Protein AF-A0A0F9D1B8-F1 (afdb_monomer)

Sequence (142 aa):
NKKFGPRLIWVESNNAQSWAVQELIETTDCPVKGKATGGNKYDLDDGIPALAMEFENNKWIIPYGDPNTRKLVDIFIEELASYPIGSTSDILMATWFATCAAKEYERGIKKVKKTKEVLSKIVSGGSNKLNVYQMVQQGMLK

Foldseek 3Di:
DVPPPDPEDEDEDDPVCVVVQVCCVVVHPHRYDYDHPPPQQPDCCLHLVVVVVCVVVVVDDQDCDDPVSVVVVVVVVVLSVCPPVDDNDPVSVNVSRVVNRVVVVVVVVVVVVVVVVVVVCCVVVDDDDDDPVRCVVVVVDD

Secondary structure (DSSP, 8-state):
-GGG--S-EEEE--TTTHHHHHHHHHH----EEEE--TTGGG-TTTSHHHHHHHHHTT-------SHHHHHHHHHHHHHHHHTTTS---HHHHHHHHHHHHHHHHHHHHHHHHHHHHHHHHHHHH-SS---HHHHHHTTS--

Nearest PDB structures (foldseek):
  3mwd-assembly1_B  TM=2.807E-01  e=3.562E+00  Homo sapiens

Solvent-accessible surface area (backbone atoms only — not comparable to full-atom values): 8567 Å² total; per-residue (Å²): 115,80,90,73,66,69,84,60,43,66,42,74,28,51,99,86,39,50,63,61,52,50,48,44,55,75,77,37,96,56,50,69,4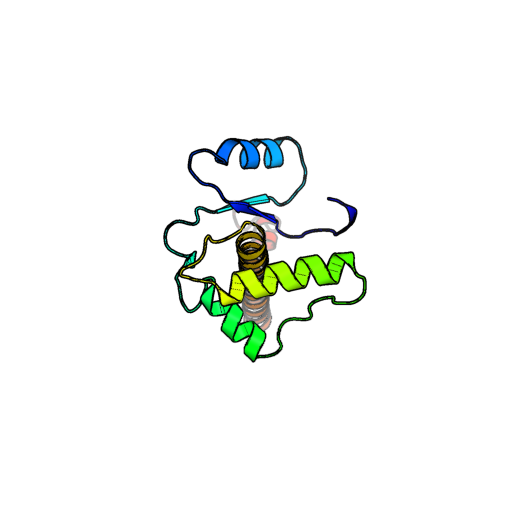3,72,40,69,65,83,73,52,54,77,32,65,80,80,15,55,59,28,51,56,59,38,53,79,66,64,74,64,86,79,76,68,82,50,77,70,47,36,54,54,47,51,51,48,50,51,50,60,72,38,54,86,82,43,82,86,47,70,67,61,50,52,51,48,40,53,50,52,41,50,52,52,51,51,55,52,52,53,50,54,53,52,52,52,52,52,52,49,49,53,64,75,71,45,88,87,72,76,52,69,72,53,32,47,75,66,66,76,52,132

Structure (mmCIF, N/CA/C/O backbone):
data_AF-A0A0F9D1B8-F1
#
_entry.id   AF-A0A0F9D1B8-F1
#
loop_
_atom_site.group_PDB
_atom_site.id
_atom_site.type_symbol
_atom_site.label_atom_id
_atom_site.label_alt_id
_atom_site.label_comp_id
_atom_site.label_asym_id
_atom_site.label_entity_id
_atom_site.label_seq_id
_atom_site.pdbx_PDB_ins_code
_atom_site.Cartn_x
_atom_site.Cartn_y
_atom_site.Cartn_z
_atom_site.occupancy
_atom_site.B_iso_or_equiv
_atom_site.auth_seq_id
_atom_site.auth_comp_id
_atom_site.auth_asym_id
_atom_site.auth_atom_id
_atom_site.pdbx_PDB_model_num
ATOM 1 N N . ASN A 1 1 ? -13.651 6.714 -10.282 1.00 49.66 1 ASN A N 1
ATOM 2 C CA . ASN A 1 1 ? -13.484 5.917 -9.043 1.00 49.66 1 ASN A CA 1
ATOM 3 C C . ASN A 1 1 ? -14.681 5.068 -8.594 1.00 49.66 1 ASN A C 1
ATOM 5 O O . ASN A 1 1 ? -14.450 4.076 -7.916 1.00 49.66 1 ASN A O 1
ATOM 9 N N . LYS A 1 2 ? -15.938 5.343 -8.994 1.00 55.16 2 LYS A N 1
ATOM 10 C CA . LYS A 1 2 ? -17.112 4.531 -8.576 1.00 55.16 2 LYS A CA 1
ATOM 11 C C . LYS A 1 2 ? -17.063 3.043 -8.978 1.00 55.16 2 LYS A C 1
ATOM 13 O O . LYS A 1 2 ? -17.717 2.230 -8.342 1.00 55.16 2 LYS A O 1
ATOM 18 N N . LYS A 1 3 ? -16.266 2.684 -9.992 1.00 60.81 3 LYS A N 1
ATOM 19 C CA . LYS A 1 3 ? -16.168 1.323 -10.549 1.00 60.81 3 LYS A CA 1
ATOM 20 C C . LYS A 1 3 ? -15.686 0.263 -9.543 1.00 60.81 3 LYS A C 1
ATOM 22 O O . LYS A 1 3 ? -16.087 -0.884 -9.669 1.00 60.81 3 LYS A O 1
ATOM 27 N N . PHE A 1 4 ? -14.861 0.638 -8.562 1.00 65.31 4 PHE A N 1
ATOM 28 C CA . PHE A 1 4 ? -14.250 -0.310 -7.617 1.00 65.31 4 PHE A CA 1
ATOM 29 C C . PHE A 1 4 ? -14.787 -0.205 -6.183 1.00 65.31 4 PHE A C 1
ATOM 31 O O . PHE A 1 4 ? -14.425 -1.021 -5.344 1.00 65.31 4 PHE A O 1
ATOM 38 N N . GLY A 1 5 ? -15.638 0.788 -5.887 1.00 74.62 5 GLY A N 1
ATOM 39 C CA . GLY A 1 5 ? -16.179 1.015 -4.540 1.00 74.62 5 GLY A CA 1
ATOM 40 C C . GLY A 1 5 ? -15.116 1.069 -3.427 1.00 74.62 5 GLY A C 1
ATOM 41 O O . GLY A 1 5 ? -15.254 0.337 -2.443 1.00 74.62 5 GLY A O 1
ATOM 42 N N . PRO A 1 6 ? -14.045 1.878 -3.565 1.00 72.94 6 PRO A N 1
ATOM 43 C CA . PRO A 1 6 ? -12.962 1.895 -2.589 1.00 72.94 6 PRO A CA 1
ATOM 44 C C . PRO A 1 6 ? -13.466 2.389 -1.229 1.00 72.94 6 PRO A C 1
ATOM 46 O O . PRO A 1 6 ? -14.171 3.392 -1.146 1.00 72.94 6 PRO A O 1
ATOM 49 N N . ARG A 1 7 ? -13.094 1.686 -0.154 1.00 78.88 7 ARG A N 1
ATOM 50 C CA . ARG A 1 7 ? -13.478 2.051 1.223 1.00 78.88 7 ARG A CA 1
ATOM 51 C C . ARG A 1 7 ? -12.506 3.017 1.892 1.00 78.88 7 ARG A C 1
ATOM 53 O O . ARG A 1 7 ? -12.880 3.679 2.852 1.00 78.88 7 ARG A O 1
ATOM 60 N N . LEU A 1 8 ? -11.272 3.061 1.402 1.00 79.88 8 LEU A N 1
ATOM 61 C CA . LEU A 1 8 ? -10.213 3.943 1.866 1.00 79.88 8 LEU A CA 1
ATOM 62 C C . LEU A 1 8 ? -9.198 4.105 0.734 1.00 79.88 8 LEU A C 1
ATOM 64 O O . LEU A 1 8 ? -8.797 3.114 0.126 1.00 79.88 8 LEU A O 1
ATOM 68 N N . ILE A 1 9 ? -8.800 5.341 0.453 1.00 80.31 9 ILE A N 1
ATOM 69 C CA . ILE A 1 9 ? -7.743 5.680 -0.499 1.00 80.31 9 ILE A CA 1
ATOM 70 C C . ILE A 1 9 ? -6.678 6.437 0.278 1.00 80.31 9 ILE A C 1
ATOM 72 O O . ILE A 1 9 ? -6.958 7.461 0.901 1.00 80.31 9 ILE A O 1
ATOM 76 N N . TRP A 1 10 ? -5.459 5.918 0.261 1.00 80.06 10 TRP A N 1
ATOM 77 C CA . TRP A 1 10 ? -4.313 6.610 0.828 1.00 80.06 10 TRP A CA 1
ATOM 78 C C . TRP A 1 10 ? -3.572 7.363 -0.257 1.00 80.06 10 TRP A C 1
ATOM 80 O O . TRP A 1 10 ? -3.365 6.842 -1.351 1.00 80.06 10 TRP A O 1
ATOM 90 N N . VAL A 1 11 ? -3.179 8.586 0.074 1.00 75.62 11 VAL A N 1
ATOM 91 C CA . VAL A 1 11 ? -2.368 9.438 -0.789 1.00 75.62 11 VAL A CA 1
ATOM 92 C C . VAL A 1 11 ? -1.191 9.940 0.031 1.00 75.62 11 VAL A C 1
ATOM 94 O O . VAL A 1 11 ? -1.344 10.325 1.198 1.00 75.62 11 VAL A O 1
ATOM 97 N N . GLU A 1 12 ? -0.010 9.907 -0.574 1.00 72.81 12 GLU A N 1
ATOM 98 C CA . GLU A 1 12 ? 1.179 10.485 0.031 1.00 72.81 12 GLU A CA 1
ATOM 99 C C . GLU A 1 12 ? 0.984 11.989 0.233 1.00 72.81 12 GLU A C 1
ATOM 101 O O . GLU A 1 12 ? 0.613 12.726 -0.675 1.00 72.81 12 GLU A O 1
ATOM 106 N N . SER A 1 13 ? 1.222 12.440 1.459 1.00 67.12 13 SER A N 1
ATOM 107 C CA . SER A 1 13 ? 1.186 13.849 1.826 1.00 67.12 13 SER A CA 1
ATOM 108 C C . SER A 1 13 ? 2.585 14.252 2.271 1.00 67.12 13 SER A C 1
ATOM 110 O O . SER A 1 13 ? 2.876 14.297 3.470 1.00 67.12 13 SER A O 1
ATOM 112 N N . ASN A 1 14 ? 3.463 14.537 1.311 1.00 68.56 14 ASN A N 1
ATOM 113 C CA . ASN A 1 14 ? 4.619 15.388 1.580 1.00 68.56 14 ASN A CA 1
ATOM 114 C C . ASN A 1 14 ? 4.171 16.866 1.558 1.00 68.56 14 ASN A C 1
ATOM 116 O O . ASN A 1 14 ? 3.105 17.183 1.030 1.00 68.56 14 ASN A O 1
ATOM 120 N N . ASN A 1 15 ? 4.948 17.776 2.159 1.00 58.03 15 ASN A N 1
ATOM 121 C CA . ASN A 1 15 ? 4.577 19.195 2.320 1.00 58.03 15 ASN A CA 1
ATOM 122 C C . ASN A 1 15 ? 4.162 19.913 1.013 1.00 58.03 15 ASN A C 1
ATOM 124 O O . ASN A 1 15 ? 3.564 20.981 1.090 1.00 58.03 15 ASN A O 1
ATOM 128 N N . ALA A 1 16 ? 4.456 19.350 -0.166 1.00 57.62 16 ALA A N 1
ATOM 129 C CA . ALA A 1 16 ? 4.082 19.896 -1.469 1.00 57.62 16 ALA A CA 1
ATOM 130 C C . ALA A 1 16 ? 2.807 19.276 -2.083 1.00 57.62 16 ALA A C 1
ATOM 132 O O . ALA A 1 16 ? 2.275 19.839 -3.032 1.00 57.62 16 ALA A O 1
ATOM 133 N N . GLN A 1 17 ? 2.308 18.140 -1.581 1.00 59.34 17 GLN A N 1
ATOM 134 C CA . GLN A 1 17 ? 1.183 17.380 -2.165 1.00 59.34 17 GLN A CA 1
ATOM 135 C C . GLN A 1 17 ? -0.105 17.420 -1.320 1.00 59.34 17 GLN A C 1
ATOM 137 O O . GLN A 1 17 ? -1.116 16.822 -1.688 1.00 59.34 17 GLN A O 1
ATOM 142 N N . SER A 1 18 ? -0.109 18.162 -0.209 1.00 64.25 18 SER A N 1
ATOM 143 C CA . SER A 1 18 ? -1.288 18.345 0.652 1.00 64.25 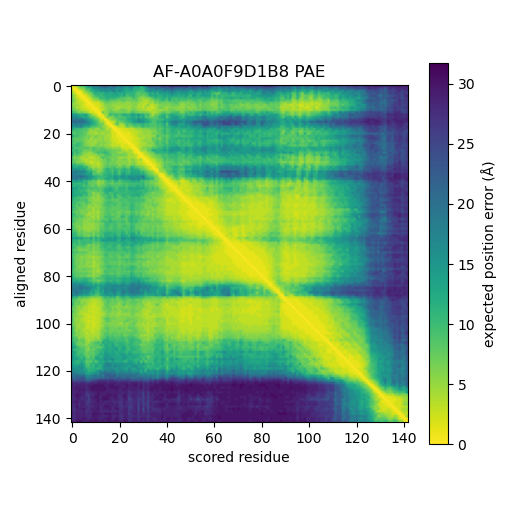18 SER A CA 1
ATOM 144 C C . SER A 1 18 ? -2.464 19.025 -0.061 1.00 64.25 18 SER A C 1
ATOM 146 O O . SER A 1 18 ? -3.613 18.713 0.246 1.00 64.25 18 SER A O 1
ATOM 148 N N . TRP A 1 19 ? -2.194 19.886 -1.051 1.00 71.69 19 TRP A N 1
ATOM 149 C CA . TRP A 1 19 ? -3.233 20.541 -1.856 1.00 71.69 19 TRP A CA 1
ATOM 150 C C . TRP A 1 19 ? -4.065 19.534 -2.656 1.00 71.69 19 TRP A C 1
ATOM 152 O O . TRP A 1 19 ? -5.281 19.663 -2.699 1.00 71.69 19 TRP A O 1
ATOM 162 N N . ALA A 1 20 ? -3.439 18.495 -3.220 1.00 70.19 20 ALA A N 1
ATOM 163 C CA . ALA A 1 20 ? -4.137 17.491 -4.021 1.00 70.19 20 ALA A CA 1
ATOM 164 C C . ALA A 1 20 ? -5.071 16.640 -3.148 1.00 70.19 20 ALA A C 1
ATOM 166 O O . ALA A 1 20 ? -6.176 16.293 -3.554 1.00 70.19 20 ALA A O 1
ATOM 167 N N . VAL A 1 21 ? -4.653 16.336 -1.915 1.00 73.88 21 VAL A N 1
ATOM 168 C CA . VAL A 1 21 ? -5.509 15.657 -0.932 1.00 73.88 21 VAL A CA 1
ATOM 169 C C . VAL A 1 21 ? -6.701 16.535 -0.562 1.00 73.88 21 VAL A C 1
ATOM 171 O O . VAL A 1 21 ? -7.825 16.041 -0.514 1.00 73.88 21 VAL A O 1
ATOM 174 N N . GLN A 1 22 ? -6.461 17.822 -0.314 1.00 69.19 22 GLN A N 1
ATOM 175 C CA . GLN A 1 22 ? -7.511 18.764 0.052 1.00 69.19 22 GLN A CA 1
ATOM 176 C C . GLN A 1 22 ? -8.518 18.962 -1.090 1.00 69.19 22 GLN A C 1
ATOM 178 O O . GLN A 1 22 ? -9.717 18.823 -0.865 1.00 69.19 22 GLN A O 1
ATOM 183 N N . GLU A 1 23 ? -8.044 19.162 -2.320 1.00 77.50 23 GLU A N 1
ATOM 184 C CA . GLU A 1 23 ? -8.900 19.268 -3.502 1.00 77.50 23 GLU A CA 1
ATOM 185 C C . GLU A 1 23 ? -9.729 17.994 -3.708 1.00 77.50 23 GLU A C 1
ATOM 187 O O . GLU A 1 23 ? -10.928 18.077 -3.966 1.00 77.50 23 GLU A O 1
ATOM 192 N N . LEU A 1 24 ? -9.144 16.803 -3.538 1.00 73.38 24 LEU A N 1
ATOM 193 C CA . LEU A 1 24 ? -9.880 15.540 -3.670 1.00 73.38 24 LEU A CA 1
ATOM 194 C C . LEU A 1 24 ? -10.976 15.377 -2.611 1.00 73.38 24 LEU A C 1
ATOM 196 O O . LEU A 1 24 ? -12.033 14.831 -2.928 1.00 73.38 24 LEU A O 1
ATOM 200 N N . ILE A 1 25 ? -10.739 15.837 -1.381 1.00 74.88 25 ILE A N 1
ATOM 201 C CA . ILE A 1 25 ? -11.743 15.826 -0.306 1.00 74.88 25 ILE A CA 1
ATOM 202 C C . ILE A 1 25 ? -12.861 16.835 -0.600 1.00 74.88 25 ILE A C 1
ATOM 204 O O . ILE A 1 25 ? -14.028 16.543 -0.353 1.00 74.88 25 ILE A O 1
ATOM 208 N N . GLU A 1 26 ? -12.518 18.011 -1.125 1.00 73.38 26 GLU A N 1
ATOM 209 C CA . GLU A 1 26 ? -13.481 19.085 -1.396 1.00 73.38 26 GLU A CA 1
ATOM 210 C C . GLU A 1 26 ? -14.330 18.817 -2.648 1.00 73.38 26 GLU A C 1
ATOM 212 O O . GLU A 1 26 ? -15.507 19.173 -2.692 1.00 73.38 26 GLU A O 1
ATOM 217 N N . THR A 1 27 ? -13.753 18.173 -3.664 1.00 75.50 27 THR A N 1
ATOM 218 C CA . THR A 1 27 ? -14.402 17.969 -4.970 1.00 75.50 27 THR A CA 1
ATOM 219 C C . THR A 1 27 ? -15.042 16.594 -5.135 1.00 75.50 27 THR A C 1
ATOM 221 O O . THR A 1 27 ? -15.855 16.409 -6.046 1.00 75.50 27 THR A O 1
ATOM 224 N N . THR A 1 28 ? -14.700 15.608 -4.293 1.00 72.00 28 THR A N 1
ATOM 225 C CA . THR A 1 28 ? -15.181 14.229 -4.458 1.00 72.00 28 THR A CA 1
ATOM 226 C C . THR A 1 28 ? -15.603 13.564 -3.150 1.00 72.00 28 THR A C 1
ATOM 228 O O . THR A 1 28 ? -14.959 13.711 -2.122 1.00 72.00 28 THR A O 1
ATOM 231 N N . ASP A 1 29 ? -16.608 12.684 -3.222 1.00 73.06 29 ASP A N 1
ATOM 232 C CA . ASP A 1 29 ? -17.014 11.808 -2.106 1.00 73.06 29 ASP A CA 1
ATOM 233 C C . ASP A 1 29 ? -16.040 10.630 -1.870 1.00 73.06 29 ASP A C 1
ATOM 235 O O . ASP A 1 29 ? -16.406 9.595 -1.301 1.00 73.06 29 ASP A O 1
ATOM 239 N N . CYS A 1 30 ? -14.811 10.704 -2.388 1.00 71.69 30 CYS A N 1
ATOM 240 C CA . CYS A 1 30 ? -13.855 9.617 -2.232 1.00 71.69 30 CYS A CA 1
ATOM 241 C C . CYS A 1 30 ? -13.314 9.605 -0.792 1.00 71.69 30 CYS A C 1
ATOM 243 O O . CYS A 1 30 ? -12.913 10.651 -0.285 1.00 71.69 30 CYS A O 1
ATOM 245 N N . PRO A 1 31 ? -13.221 8.434 -0.131 1.00 75.06 31 PRO A N 1
ATOM 246 C CA . PRO A 1 31 ? -12.685 8.336 1.225 1.00 75.06 31 PRO A CA 1
ATOM 247 C C . PRO A 1 31 ? -11.152 8.455 1.208 1.00 75.06 31 PRO A C 1
ATOM 249 O O . PRO A 1 31 ? -10.439 7.459 1.340 1.00 75.06 31 PRO A O 1
ATOM 252 N N . VAL A 1 32 ? -10.646 9.670 0.988 1.00 76.88 32 VAL A N 1
ATOM 253 C CA . VAL A 1 32 ? -9.216 9.978 0.861 1.00 76.88 32 VAL A CA 1
ATOM 254 C C . VAL A 1 32 ? -8.619 10.332 2.221 1.00 76.88 32 VAL A C 1
ATOM 256 O O . VAL A 1 32 ? -9.194 11.097 2.993 1.00 76.88 32 VAL A O 1
ATOM 259 N N . LYS A 1 33 ? -7.434 9.787 2.514 1.00 75.31 33 LYS A N 1
ATOM 260 C CA . LYS A 1 33 ? -6.649 10.114 3.706 1.00 75.31 33 LYS A CA 1
ATOM 261 C C . LYS A 1 33 ? -5.203 10.415 3.319 1.00 75.31 33 LYS A C 1
ATOM 263 O O . LYS A 1 33 ? -4.522 9.564 2.750 1.00 75.31 33 LYS A O 1
ATOM 268 N N . GLY A 1 34 ? -4.734 11.613 3.665 1.00 68.31 34 GLY A N 1
ATOM 269 C CA . GLY A 1 34 ? -3.328 11.989 3.520 1.00 68.31 34 GLY A CA 1
ATOM 270 C C . GLY A 1 34 ? -2.462 11.322 4.590 1.00 68.31 34 GLY A C 1
ATOM 271 O O . GLY A 1 34 ? -2.812 11.340 5.776 1.00 68.31 34 GLY A O 1
ATOM 272 N N . LYS A 1 35 ? -1.328 10.735 4.192 1.00 69.88 35 LYS A N 1
ATOM 273 C CA . LYS A 1 35 ? -0.353 10.153 5.127 1.00 69.88 35 LYS A CA 1
ATOM 274 C C . LYS A 1 35 ? 1.059 10.648 4.813 1.00 69.88 35 LYS A C 1
ATOM 276 O O . LYS A 1 35 ? 1.528 10.522 3.687 1.00 69.88 35 LYS A O 1
ATOM 281 N N . ALA A 1 36 ? 1.738 11.192 5.824 1.00 62.56 36 ALA A N 1
ATOM 282 C CA . ALA A 1 36 ? 3.159 11.511 5.737 1.00 62.56 36 ALA A CA 1
ATOM 283 C C . ALA A 1 36 ? 3.985 10.215 5.824 1.00 62.56 36 ALA A C 1
ATOM 285 O O . ALA A 1 36 ? 3.803 9.414 6.743 1.00 62.56 36 ALA A O 1
ATOM 286 N N . THR A 1 37 ? 4.875 10.011 4.858 1.00 62.09 37 THR A N 1
ATOM 287 C CA . THR A 1 37 ? 5.687 8.796 4.653 1.00 62.09 37 THR A CA 1
ATOM 288 C C . THR A 1 37 ? 7.042 8.810 5.352 1.00 62.09 37 THR A C 1
ATOM 290 O O . THR A 1 37 ? 7.792 7.837 5.254 1.00 62.09 37 THR A O 1
ATOM 293 N N . GLY A 1 38 ? 7.379 9.893 6.059 1.00 54.53 38 GLY A N 1
ATOM 294 C CA . GLY A 1 38 ? 8.678 10.050 6.711 1.00 54.53 38 GLY A CA 1
ATOM 295 C C . GLY A 1 38 ? 8.946 8.941 7.733 1.00 54.53 38 GLY A C 1
ATOM 296 O O . GLY A 1 38 ? 8.281 8.875 8.760 1.00 54.53 38 GLY A O 1
ATOM 297 N N . GLY A 1 39 ? 9.913 8.065 7.443 1.00 57.91 39 GLY A N 1
ATOM 298 C CA . GLY A 1 39 ? 10.427 7.028 8.350 1.00 57.91 39 GLY A CA 1
ATOM 299 C C . GLY A 1 39 ? 9.756 5.653 8.244 1.00 57.91 39 GLY A C 1
ATOM 300 O O . GLY A 1 39 ? 10.454 4.646 8.226 1.00 57.91 39 GLY A O 1
ATOM 301 N N . ASN A 1 40 ? 8.432 5.590 8.081 1.00 66.19 40 ASN A N 1
ATOM 302 C CA . ASN A 1 40 ? 7.689 4.321 8.181 1.00 66.19 40 ASN A CA 1
ATOM 303 C C . ASN A 1 40 ? 7.929 3.324 7.034 1.00 66.19 40 ASN A C 1
ATOM 305 O O . ASN A 1 40 ? 7.620 2.147 7.181 1.00 66.19 40 ASN A O 1
ATOM 309 N N . LYS A 1 41 ? 8.462 3.755 5.885 1.00 70.06 41 LYS A N 1
ATOM 310 C CA . LYS A 1 41 ? 8.656 2.855 4.731 1.00 70.06 41 LYS A CA 1
ATOM 311 C C . LYS A 1 41 ? 9.768 1.819 4.922 1.00 70.06 41 LYS A C 1
ATOM 313 O O . LYS A 1 41 ? 9.749 0.794 4.248 1.00 70.06 41 LYS A O 1
ATOM 318 N N . TYR A 1 42 ? 10.715 2.087 5.821 1.00 72.38 42 TYR A N 1
ATOM 319 C CA . TYR A 1 42 ? 11.833 1.190 6.138 1.00 72.38 42 TYR A CA 1
ATOM 320 C C . TYR A 1 42 ? 11.542 0.264 7.325 1.00 72.38 42 TYR A C 1
ATOM 322 O O . TYR A 1 42 ? 12.395 -0.537 7.695 1.00 72.38 42 TYR A O 1
ATOM 330 N N . ASP A 1 43 ? 10.365 0.390 7.936 1.00 78.56 43 ASP A N 1
ATOM 331 C CA . ASP A 1 43 ? 9.952 -0.451 9.052 1.00 78.56 43 ASP A CA 1
ATOM 332 C C . ASP A 1 43 ? 9.801 -1.916 8.599 1.00 78.56 43 ASP A C 1
ATOM 334 O O . ASP A 1 43 ? 9.274 -2.191 7.518 1.00 78.56 43 ASP A O 1
ATOM 338 N N . LEU A 1 44 ? 10.288 -2.864 9.400 1.00 74.19 44 LEU A N 1
ATOM 339 C CA . LEU A 1 44 ? 10.254 -4.286 9.044 1.00 74.19 44 LEU A CA 1
ATOM 340 C C . LEU A 1 44 ? 8.844 -4.888 9.145 1.00 74.19 44 LEU A C 1
ATOM 342 O O . LEU A 1 44 ? 8.521 -5.804 8.388 1.00 74.19 44 LEU A O 1
ATOM 346 N N . ASP A 1 45 ? 8.006 -4.362 10.038 1.00 72.62 45 ASP A N 1
ATOM 347 C CA . ASP A 1 45 ? 6.679 -4.899 10.345 1.00 72.62 45 ASP A CA 1
ATOM 348 C C . ASP A 1 45 ? 5.574 -4.229 9.512 1.00 72.62 45 ASP A C 1
ATOM 350 O O . ASP A 1 45 ? 4.623 -4.886 9.069 1.00 72.62 45 ASP A O 1
ATOM 354 N N . ASP A 1 46 ? 5.692 -2.918 9.281 1.00 70.88 46 ASP A N 1
ATOM 355 C CA . ASP A 1 46 ? 4.674 -2.113 8.590 1.00 70.88 46 ASP A CA 1
ATOM 356 C C . ASP A 1 46 ? 5.190 -1.432 7.294 1.00 70.88 46 ASP A C 1
ATOM 358 O O . ASP A 1 46 ? 4.396 -0.841 6.554 1.00 70.88 46 ASP A O 1
ATOM 362 N N . GLY A 1 47 ? 6.487 -1.518 6.976 1.00 78.31 47 GLY A N 1
ATOM 363 C CA . GLY A 1 47 ? 7.103 -0.897 5.794 1.00 78.31 47 GLY A CA 1
ATOM 364 C C . GLY A 1 47 ? 7.104 -1.770 4.532 1.00 78.31 47 GLY A C 1
ATOM 365 O O . GLY A 1 47 ? 6.372 -2.753 4.417 1.00 78.31 47 GLY A O 1
ATOM 366 N N . ILE A 1 48 ? 7.945 -1.408 3.558 1.00 81.75 48 ILE A N 1
ATOM 367 C CA . ILE A 1 48 ? 8.130 -2.167 2.308 1.00 81.75 48 ILE A CA 1
ATOM 368 C C . ILE A 1 48 ? 8.662 -3.592 2.567 1.00 81.75 48 ILE A C 1
ATOM 370 O O . ILE A 1 48 ? 8.139 -4.516 1.944 1.00 81.75 48 ILE A O 1
ATOM 374 N N . PRO A 1 49 ? 9.612 -3.834 3.498 1.00 83.25 49 PRO A N 1
ATOM 375 C CA . PRO A 1 49 ? 10.056 -5.195 3.822 1.00 83.25 49 PRO A CA 1
ATOM 376 C C . PRO A 1 49 ? 8.924 -6.130 4.273 1.00 83.25 49 PRO A C 1
ATOM 378 O O . PRO A 1 49 ? 8.968 -7.328 3.998 1.00 83.25 49 PRO A O 1
ATOM 381 N N . ALA A 1 50 ? 7.865 -5.593 4.889 1.00 83.00 50 ALA A N 1
ATOM 382 C CA . ALA A 1 50 ? 6.704 -6.385 5.283 1.00 83.00 50 ALA A CA 1
ATOM 383 C C . ALA A 1 50 ? 5.986 -7.017 4.076 1.00 83.00 50 ALA A C 1
ATOM 385 O O . ALA A 1 50 ? 5.403 -8.094 4.205 1.00 83.00 50 ALA A O 1
ATOM 386 N N . LEU A 1 51 ? 6.057 -6.390 2.893 1.00 84.38 51 LEU A N 1
ATOM 387 C CA . LEU A 1 51 ? 5.512 -6.957 1.656 1.00 84.38 51 LEU A CA 1
ATOM 388 C C . LEU A 1 51 ? 6.235 -8.248 1.268 1.00 84.38 51 LEU A C 1
ATOM 390 O O . LEU A 1 51 ? 5.572 -9.203 0.875 1.00 84.38 51 LEU A O 1
ATOM 394 N N . ALA A 1 52 ? 7.561 -8.316 1.433 1.00 83.00 52 ALA A N 1
ATOM 395 C CA . ALA A 1 52 ? 8.332 -9.525 1.138 1.00 83.00 52 ALA A CA 1
ATOM 396 C C . ALA A 1 52 ? 7.832 -10.716 1.971 1.00 83.00 52 ALA A C 1
ATOM 398 O O . ALA A 1 52 ? 7.526 -11.769 1.415 1.00 83.00 52 ALA A O 1
ATOM 399 N N . MET A 1 53 ? 7.609 -10.512 3.275 1.00 83.81 53 MET A N 1
ATOM 400 C CA . MET A 1 53 ? 7.016 -11.540 4.139 1.00 83.81 53 MET A CA 1
ATOM 401 C C . MET A 1 53 ? 5.601 -11.939 3.698 1.00 83.81 53 MET A C 1
ATOM 403 O O . MET A 1 53 ? 5.205 -13.097 3.825 1.00 83.81 53 MET A O 1
ATOM 407 N N . GLU A 1 54 ? 4.788 -10.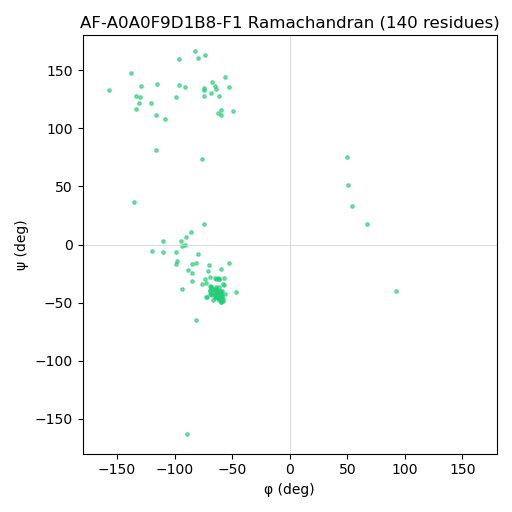998 3.217 1.00 87.62 54 GLU A N 1
ATOM 408 C CA . GLU A 1 54 ? 3.447 -11.313 2.717 1.00 87.62 54 GLU A CA 1
ATOM 409 C C . GLU A 1 54 ? 3.487 -12.130 1.416 1.00 87.62 54 GLU A C 1
ATOM 411 O O . GLU A 1 54 ? 2.657 -13.032 1.252 1.00 87.62 54 GLU A O 1
ATOM 416 N N . PHE A 1 55 ? 4.456 -11.861 0.535 1.00 87.44 55 PHE A N 1
ATOM 417 C CA . PHE A 1 55 ? 4.698 -12.649 -0.675 1.00 87.44 55 PHE A CA 1
ATOM 418 C C . PHE A 1 55 ? 5.176 -14.064 -0.349 1.00 87.44 55 PHE A C 1
ATOM 420 O O . PHE A 1 55 ? 4.583 -15.020 -0.844 1.00 87.44 55 PHE A O 1
ATOM 427 N N . GLU A 1 56 ? 6.161 -14.218 0.541 1.00 86.31 56 GLU A N 1
ATOM 428 C CA . GLU A 1 56 ? 6.649 -15.534 0.991 1.00 86.31 56 GLU A CA 1
ATOM 429 C C . GLU A 1 56 ? 5.531 -16.392 1.602 1.00 86.31 56 GLU A C 1
ATOM 431 O O . GLU A 1 56 ? 5.480 -17.607 1.415 1.00 86.31 56 GLU A O 1
ATOM 436 N N . ASN A 1 57 ? 4.582 -15.751 2.288 1.00 90.62 57 ASN A N 1
ATOM 437 C CA . ASN A 1 57 ? 3.431 -16.414 2.895 1.00 90.62 57 ASN A CA 1
ATOM 438 C C . ASN A 1 57 ? 2.235 -16.609 1.942 1.00 90.62 57 ASN A C 1
ATOM 440 O O . ASN A 1 57 ? 1.147 -16.950 2.410 1.00 90.62 57 ASN A O 1
ATOM 444 N N . ASN A 1 58 ? 2.394 -16.389 0.631 1.00 87.75 58 ASN A N 1
ATOM 445 C CA . ASN A 1 58 ? 1.338 -16.538 -0.382 1.00 87.75 58 ASN A CA 1
ATOM 446 C C . ASN A 1 58 ? 0.056 -15.734 -0.082 1.00 87.75 58 ASN A C 1
ATOM 448 O O . ASN A 1 58 ? -1.053 -16.158 -0.412 1.00 87.75 58 ASN A O 1
ATOM 452 N N . LYS A 1 59 ? 0.177 -14.561 0.555 1.00 88.00 59 LYS A N 1
ATOM 453 C CA . LYS A 1 59 ? -0.984 -13.701 0.864 1.00 88.00 59 LYS A CA 1
ATOM 454 C C . LYS A 1 59 ? -1.460 -12.877 -0.332 1.00 88.00 59 LYS A C 1
ATOM 456 O O . LYS A 1 59 ? -2.507 -12.238 -0.255 1.00 88.00 59 LYS A O 1
ATOM 461 N N . TRP A 1 60 ? -0.699 -12.895 -1.422 1.00 88.94 60 TRP A N 1
ATOM 462 C CA . TRP A 1 60 ? -0.939 -12.105 -2.619 1.00 88.94 60 TRP A CA 1
ATOM 463 C C . TRP A 1 60 ? -1.257 -12.981 -3.818 1.00 88.94 60 TRP A C 1
ATOM 465 O O . TRP A 1 60 ? -0.594 -13.983 -4.073 1.00 88.94 60 TRP A O 1
ATOM 475 N N . ILE A 1 61 ? -2.245 -12.543 -4.593 1.00 89.12 61 ILE A N 1
ATOM 476 C CA . ILE A 1 61 ? -2.554 -13.092 -5.909 1.00 89.12 61 ILE A CA 1
ATOM 477 C C . ILE A 1 61 ? -2.321 -11.963 -6.908 1.00 89.12 61 ILE A C 1
ATOM 479 O O . ILE A 1 61 ? -3.053 -10.973 -6.906 1.00 89.12 61 ILE A O 1
ATOM 483 N N . ILE A 1 62 ? -1.288 -12.101 -7.737 1.00 87.38 62 ILE A N 1
ATOM 484 C CA . ILE A 1 62 ? -0.927 -11.106 -8.749 1.00 87.38 62 ILE A CA 1
ATOM 485 C C . ILE A 1 62 ? -1.487 -11.568 -10.103 1.00 87.38 62 ILE A C 1
ATOM 487 O O . ILE A 1 62 ? -1.235 -12.706 -10.507 1.00 87.38 62 ILE A O 1
ATOM 491 N N . PRO A 1 63 ? -2.261 -10.735 -10.821 1.00 85.12 63 PRO A N 1
ATOM 492 C CA . PRO A 1 63 ? -2.754 -11.103 -12.142 1.00 85.12 63 PRO A CA 1
ATOM 493 C C . PRO A 1 63 ? -1.582 -11.163 -13.133 1.00 85.12 63 PRO A C 1
ATOM 495 O O . PRO A 1 63 ? -0.808 -10.223 -13.203 1.00 85.12 63 PRO A O 1
ATOM 498 N N . TYR A 1 64 ? -1.453 -12.242 -13.913 1.00 88.25 64 TYR A N 1
ATOM 499 C CA . TYR A 1 64 ? -0.380 -12.415 -14.918 1.00 88.25 64 TYR A CA 1
ATOM 500 C C . TYR A 1 64 ? -0.926 -12.949 -16.261 1.00 88.25 64 TYR A C 1
ATOM 502 O O . TYR A 1 64 ? -0.340 -13.801 -16.931 1.00 88.25 64 TYR A O 1
ATOM 510 N N . GLY A 1 65 ? -2.126 -12.502 -16.639 1.00 86.75 65 GLY A N 1
ATOM 511 C CA . GLY A 1 65 ? -2.884 -13.057 -17.765 1.00 86.75 65 GLY A CA 1
ATOM 512 C C . GLY A 1 65 ? -2.446 -12.526 -19.129 1.00 86.75 65 GLY A C 1
ATOM 513 O O . GLY A 1 65 ? -1.958 -13.290 -19.965 1.00 86.75 65 GLY A O 1
ATOM 514 N N . ASP A 1 66 ? -2.635 -11.227 -19.355 1.00 92.50 66 ASP A N 1
ATOM 515 C CA . ASP A 1 66 ? -2.426 -10.555 -20.640 1.00 92.50 66 ASP A CA 1
ATOM 516 C C . ASP A 1 66 ? -1.041 -9.887 -20.759 1.00 92.50 66 ASP A C 1
ATOM 518 O O . ASP A 1 66 ? -0.411 -9.586 -19.745 1.00 92.50 66 ASP A O 1
ATOM 522 N N . PRO A 1 67 ? -0.554 -9.610 -21.987 1.00 91.44 67 PRO A N 1
ATOM 523 C CA . PRO A 1 67 ? 0.779 -9.040 -22.200 1.00 91.44 67 PRO A CA 1
ATOM 524 C C . PRO A 1 67 ? 1.028 -7.702 -21.491 1.00 91.44 67 PRO A C 1
ATOM 526 O O . PRO A 1 67 ? 2.149 -7.450 -21.052 1.00 91.44 67 PRO A O 1
ATOM 529 N N . ASN A 1 68 ? 0.003 -6.852 -21.356 1.00 89.44 68 ASN A N 1
ATOM 530 C CA . ASN A 1 68 ? 0.158 -5.557 -20.692 1.00 89.44 68 ASN A CA 1
ATOM 531 C C . ASN A 1 68 ? 0.304 -5.741 -19.183 1.00 89.44 68 ASN A C 1
ATOM 533 O O . ASN A 1 68 ? 1.201 -5.161 -18.575 1.00 89.44 68 ASN A O 1
ATOM 537 N N . THR A 1 69 ? -0.539 -6.580 -18.583 1.00 87.94 69 THR A N 1
ATOM 538 C CA . THR A 1 69 ? -0.428 -6.917 -17.166 1.00 87.94 69 THR A CA 1
ATOM 539 C C . THR A 1 69 ? 0.887 -7.622 -16.857 1.00 87.94 69 THR A C 1
ATOM 541 O O . THR A 1 69 ? 1.513 -7.269 -15.865 1.00 87.94 69 THR A O 1
ATOM 544 N N . ARG A 1 70 ? 1.367 -8.533 -17.713 1.00 90.75 70 ARG A N 1
ATOM 545 C CA . ARG A 1 70 ? 2.683 -9.169 -17.526 1.00 90.75 70 ARG A CA 1
ATOM 546 C C . ARG A 1 70 ? 3.805 -8.146 -17.470 1.00 90.75 70 ARG A C 1
ATOM 548 O O . ARG A 1 70 ? 4.545 -8.137 -16.501 1.00 90.75 70 ARG A O 1
ATOM 555 N N . LYS A 1 71 ? 3.837 -7.207 -18.421 1.00 90.50 71 LYS A N 1
ATOM 556 C CA . LYS A 1 71 ? 4.830 -6.126 -18.431 1.00 90.50 71 LYS A CA 1
ATOM 557 C C . LYS A 1 71 ? 4.812 -5.302 -17.139 1.00 90.50 71 LYS A C 1
ATOM 559 O O . LYS A 1 71 ? 5.867 -4.964 -16.619 1.00 90.50 71 LYS A O 1
ATOM 564 N N . LEU A 1 72 ? 3.626 -4.965 -16.625 1.00 87.62 72 LEU A N 1
ATOM 565 C CA . LEU A 1 72 ? 3.502 -4.219 -15.367 1.00 87.62 72 LEU A CA 1
ATOM 566 C C . LEU A 1 72 ? 3.967 -5.037 -14.159 1.00 87.62 72 LEU A C 1
ATOM 568 O O . LEU A 1 72 ? 4.588 -4.487 -13.255 1.00 87.62 72 LEU A O 1
ATOM 572 N N . VAL A 1 73 ? 3.674 -6.336 -14.145 1.00 89.00 73 VAL A N 1
ATOM 573 C CA . VAL A 1 73 ? 4.125 -7.235 -13.081 1.00 89.00 73 VAL A CA 1
ATOM 574 C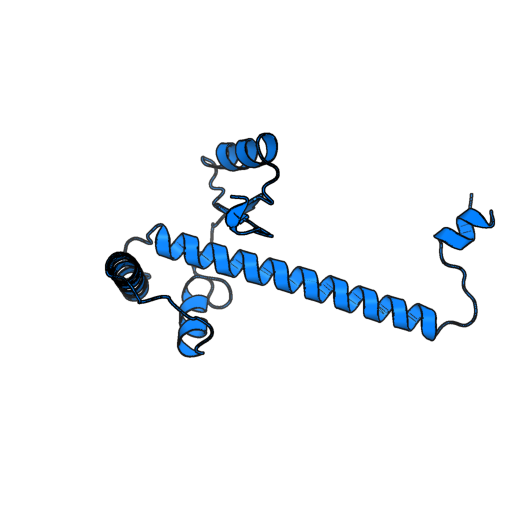 C . VAL A 1 73 ? 5.631 -7.455 -13.139 1.00 89.00 73 VAL A C 1
ATOM 576 O O . VAL A 1 73 ? 6.262 -7.458 -12.091 1.00 89.00 73 VAL A O 1
ATOM 579 N N . ASP A 1 74 ? 6.216 -7.578 -14.327 1.00 89.69 74 ASP A N 1
ATOM 580 C CA . ASP A 1 74 ? 7.662 -7.727 -14.488 1.00 89.69 74 ASP A CA 1
ATOM 581 C C . ASP A 1 74 ? 8.388 -6.483 -13.945 1.00 89.69 74 ASP A C 1
ATOM 583 O O . ASP A 1 74 ? 9.294 -6.619 -13.128 1.00 89.69 74 ASP A O 1
ATOM 587 N N . ILE A 1 75 ? 7.904 -5.275 -14.279 1.00 88.69 75 ILE A N 1
ATOM 588 C CA . ILE A 1 75 ? 8.405 -4.011 -13.702 1.00 88.69 75 ILE A CA 1
ATOM 589 C C . ILE A 1 75 ? 8.275 -4.023 -12.173 1.00 88.69 75 ILE A C 1
ATOM 591 O O . ILE A 1 75 ? 9.226 -3.712 -11.463 1.00 88.69 75 ILE A O 1
ATOM 595 N N . PHE A 1 76 ? 7.114 -4.420 -11.649 1.00 87.62 76 PHE A N 1
ATOM 596 C CA . PHE A 1 76 ? 6.891 -4.499 -10.206 1.00 87.62 76 PHE A CA 1
ATOM 597 C C . PHE A 1 76 ? 7.857 -5.474 -9.505 1.00 87.62 76 PHE A C 1
ATOM 599 O O . PHE A 1 76 ? 8.362 -5.177 -8.421 1.00 87.62 76 PHE A O 1
ATOM 606 N N . ILE A 1 77 ? 8.140 -6.626 -10.120 1.00 87.19 77 ILE A N 1
ATOM 607 C CA . ILE A 1 77 ? 9.085 -7.624 -9.601 1.00 87.19 77 ILE A CA 1
ATOM 608 C C . ILE A 1 77 ? 10.520 -7.084 -9.635 1.00 87.19 77 ILE A C 1
ATOM 610 O O . ILE A 1 77 ? 11.249 -7.247 -8.656 1.00 87.19 77 ILE A O 1
ATOM 614 N N . GLU A 1 78 ? 10.926 -6.427 -10.722 1.00 87.19 78 GLU A N 1
ATOM 615 C CA . GLU A 1 78 ? 12.245 -5.790 -10.835 1.00 87.19 78 GLU A CA 1
ATOM 616 C C . GLU A 1 78 ? 12.443 -4.717 -9.754 1.00 87.19 78 GLU A C 1
ATOM 618 O O . GLU A 1 78 ? 13.482 -4.667 -9.090 1.00 87.19 78 GLU A O 1
ATOM 623 N N . GLU A 1 79 ? 11.422 -3.898 -9.516 1.00 84.88 79 GLU A N 1
ATOM 624 C CA . GLU A 1 79 ? 11.443 -2.857 -8.489 1.00 84.88 79 GLU A CA 1
ATOM 625 C C . GLU A 1 79 ? 11.564 -3.450 -7.081 1.00 84.88 79 GLU A C 1
ATOM 627 O O . GLU A 1 79 ? 12.404 -2.995 -6.300 1.00 84.88 79 GLU A O 1
ATOM 632 N N . LEU A 1 80 ? 10.805 -4.510 -6.779 1.00 83.06 80 LEU A N 1
ATOM 633 C CA . LEU A 1 80 ? 10.935 -5.266 -5.529 1.00 83.06 80 LEU A CA 1
ATOM 634 C C . LEU A 1 80 ? 12.339 -5.859 -5.352 1.00 83.06 80 LEU A C 1
ATOM 636 O O . LEU A 1 80 ? 12.906 -5.753 -4.267 1.00 83.06 80 LEU A O 1
ATOM 640 N N . ALA A 1 81 ? 12.905 -6.457 -6.403 1.00 83.12 81 ALA A N 1
ATOM 641 C CA . ALA A 1 81 ? 14.228 -7.078 -6.359 1.00 83.12 81 ALA A CA 1
ATOM 642 C C . ALA A 1 81 ? 15.367 -6.054 -6.211 1.00 83.12 81 ALA A C 1
ATOM 644 O O . ALA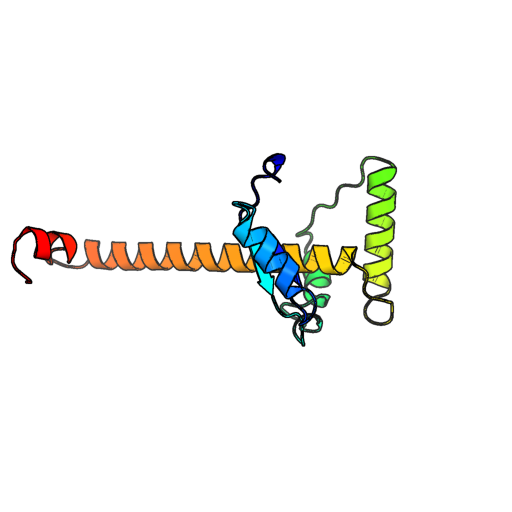 A 1 81 ? 16.418 -6.371 -5.656 1.00 83.12 81 ALA A O 1
ATOM 645 N N . SER A 1 82 ? 15.167 -4.827 -6.700 1.00 82.38 82 SER A N 1
ATOM 646 C CA . SER A 1 82 ? 16.155 -3.745 -6.614 1.00 82.38 82 SER A CA 1
ATOM 647 C C . SER A 1 82 ? 16.116 -2.962 -5.291 1.00 82.38 82 SER A C 1
ATOM 649 O O . SER A 1 82 ? 17.075 -2.258 -4.955 1.00 82.38 82 SER A O 1
ATOM 651 N N . TYR A 1 83 ? 15.033 -3.070 -4.516 1.00 77.56 83 TYR A N 1
ATOM 652 C CA . TYR A 1 83 ? 14.892 -2.413 -3.215 1.00 77.56 83 TYR A CA 1
ATOM 653 C C . TYR A 1 83 ? 15.867 -3.010 -2.175 1.00 77.56 83 TYR A C 1
ATOM 655 O O . TYR A 1 83 ? 16.026 -4.229 -2.127 1.00 77.56 83 TYR A O 1
ATOM 663 N N . PRO A 1 84 ? 16.513 -2.211 -1.295 1.00 70.56 84 PRO A N 1
ATOM 664 C CA . PRO A 1 84 ? 16.350 -0.769 -1.057 1.00 70.56 84 PRO A CA 1
ATOM 665 C C . PRO A 1 84 ? 17.326 0.134 -1.830 1.00 70.56 84 PRO A C 1
ATOM 667 O O . PRO A 1 84 ? 17.344 1.341 -1.596 1.00 70.56 84 PRO A O 1
ATOM 670 N N . ILE A 1 85 ? 18.179 -0.441 -2.682 1.00 69.25 85 ILE A N 1
ATOM 671 C CA . ILE A 1 85 ? 19.310 0.258 -3.316 1.00 69.25 85 ILE A CA 1
ATOM 672 C C . ILE A 1 85 ? 18.869 0.992 -4.594 1.00 69.25 85 ILE A C 1
ATOM 674 O O . ILE A 1 85 ? 19.419 2.043 -4.923 1.00 69.25 85 ILE A O 1
ATOM 678 N N . GLY A 1 86 ? 17.870 0.461 -5.303 1.00 64.62 86 GLY A N 1
ATOM 679 C CA . GLY A 1 86 ? 17.263 1.084 -6.478 1.00 64.62 86 GLY A CA 1
ATOM 680 C C . GLY A 1 86 ? 16.361 2.277 -6.144 1.00 64.62 86 GLY A C 1
ATOM 681 O O . GLY A 1 86 ? 15.917 2.460 -5.007 1.00 64.62 86 GLY A O 1
ATOM 682 N N . SER A 1 87 ? 16.054 3.097 -7.153 1.00 60.91 87 SER A N 1
ATOM 683 C CA . SER A 1 87 ? 15.029 4.137 -7.031 1.00 60.91 87 SER A CA 1
ATOM 684 C C . SER A 1 87 ? 13.691 3.486 -6.693 1.00 60.91 87 SER A C 1
ATOM 686 O O . SER A 1 87 ? 13.152 2.723 -7.487 1.00 60.91 87 SER A O 1
ATOM 688 N N . THR A 1 88 ? 13.151 3.781 -5.508 1.00 61.09 88 THR A N 1
ATOM 689 C CA . THR A 1 88 ? 11.793 3.359 -5.154 1.00 61.09 88 THR A CA 1
ATOM 690 C C . THR A 1 88 ? 10.822 4.026 -6.124 1.00 61.09 88 THR A C 1
ATOM 692 O O . THR A 1 88 ? 10.710 5.250 -6.147 1.00 61.09 88 THR A O 1
ATOM 695 N N . SER A 1 89 ? 10.175 3.218 -6.949 1.00 68.38 89 SER A N 1
ATOM 696 C CA . SER A 1 89 ? 9.229 3.636 -7.976 1.00 68.38 89 SER A CA 1
ATOM 697 C C . SER A 1 89 ? 7.828 3.889 -7.407 1.00 68.38 89 SER A C 1
ATOM 699 O O . SER A 1 89 ? 7.467 3.436 -6.313 1.00 68.38 89 SER A O 1
ATOM 701 N N . ASP A 1 90 ? 6.991 4.541 -8.208 1.00 77.38 90 ASP A N 1
ATOM 702 C CA . ASP A 1 90 ? 5.599 4.815 -7.859 1.00 77.38 90 ASP A CA 1
ATOM 703 C C . ASP A 1 90 ? 4.748 3.539 -7.707 1.00 77.38 90 ASP A C 1
ATOM 705 O O . ASP A 1 90 ? 3.817 3.526 -6.903 1.00 77.38 90 ASP A O 1
ATOM 709 N N . ILE A 1 91 ? 5.054 2.447 -8.426 1.00 83.19 91 ILE A N 1
ATOM 710 C CA . ILE A 1 91 ? 4.260 1.202 -8.381 1.00 83.19 91 ILE A CA 1
ATOM 711 C C . ILE A 1 91 ? 4.472 0.475 -7.049 1.00 83.19 91 ILE A C 1
ATOM 713 O O . ILE A 1 91 ? 3.500 0.064 -6.403 1.00 83.19 91 ILE A O 1
ATOM 717 N N . LEU A 1 92 ? 5.725 0.355 -6.601 1.00 83.69 92 LEU A N 1
ATOM 718 C CA . LEU A 1 92 ? 6.042 -0.235 -5.303 1.00 83.69 92 LEU A CA 1
ATOM 719 C C . LEU A 1 92 ? 5.427 0.587 -4.160 1.00 83.69 92 LEU A C 1
ATOM 721 O O . LEU A 1 92 ? 4.797 0.026 -3.260 1.00 83.69 92 LEU A O 1
ATOM 725 N N . MET A 1 93 ? 5.533 1.919 -4.233 1.00 81.69 93 MET A N 1
ATOM 726 C CA . MET A 1 93 ? 4.928 2.822 -3.247 1.00 81.69 93 MET A CA 1
ATOM 727 C C . MET A 1 93 ? 3.401 2.732 -3.238 1.00 81.69 93 MET A C 1
ATOM 729 O O . MET A 1 93 ? 2.802 2.617 -2.168 1.00 81.69 93 MET A O 1
ATOM 733 N N . ALA A 1 94 ? 2.757 2.714 -4.408 1.00 84.50 94 ALA A N 1
ATOM 734 C CA . ALA A 1 94 ? 1.309 2.552 -4.518 1.00 84.50 94 ALA A CA 1
ATOM 735 C C . ALA A 1 94 ? 0.840 1.217 -3.918 1.00 84.50 94 ALA A C 1
ATOM 737 O O . ALA A 1 94 ? -0.168 1.172 -3.208 1.00 84.50 94 ALA A O 1
ATOM 738 N N . THR A 1 95 ? 1.600 0.144 -4.150 1.00 87.75 95 THR A N 1
ATOM 739 C CA . THR A 1 95 ? 1.315 -1.183 -3.590 1.00 87.75 95 THR A CA 1
ATOM 740 C C . THR A 1 95 ? 1.422 -1.176 -2.065 1.00 87.75 95 THR A C 1
ATOM 742 O O . 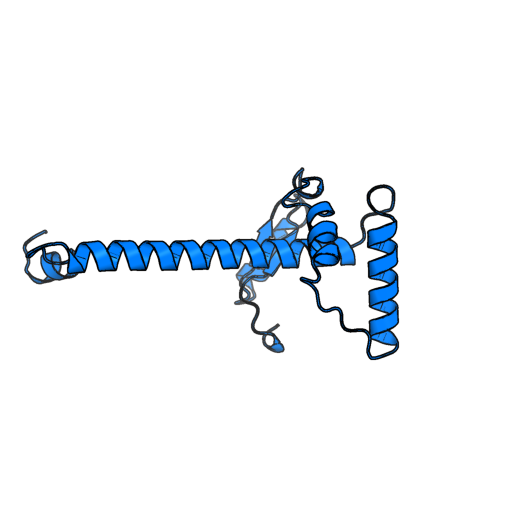THR A 1 95 ? 0.519 -1.657 -1.376 1.00 87.75 95 THR A O 1
ATOM 745 N N . TRP A 1 96 ? 2.474 -0.565 -1.518 1.00 85.50 96 TRP A N 1
ATOM 746 C CA . TRP A 1 96 ? 2.641 -0.405 -0.073 1.00 85.50 96 TRP A CA 1
ATOM 747 C C . TRP A 1 96 ? 1.550 0.476 0.561 1.00 85.50 96 TRP A C 1
ATOM 749 O O . TRP A 1 96 ? 1.038 0.169 1.639 1.00 85.50 96 TRP A O 1
ATOM 759 N N . PHE A 1 97 ? 1.109 1.542 -0.109 1.00 84.44 97 PHE A N 1
ATOM 760 C CA . PHE A 1 97 ? -0.018 2.334 0.385 1.00 84.44 97 PHE A CA 1
ATOM 761 C C . PHE A 1 97 ? -1.321 1.547 0.407 1.00 84.44 97 PHE A C 1
ATOM 763 O O . PHE A 1 97 ? -2.083 1.660 1.372 1.00 84.44 97 PHE A O 1
ATOM 770 N N . ALA A 1 98 ? -1.569 0.727 -0.615 1.00 85.88 98 ALA A N 1
ATOM 771 C CA . ALA A 1 98 ? -2.749 -0.122 -0.661 1.00 85.88 98 ALA A CA 1
ATOM 772 C C . ALA A 1 98 ? -2.776 -1.115 0.514 1.00 85.88 98 ALA A C 1
ATOM 774 O O . ALA A 1 98 ? -3.822 -1.271 1.153 1.00 85.88 98 ALA A O 1
ATOM 775 N N . THR A 1 99 ? -1.639 -1.727 0.871 1.00 86.00 99 THR A N 1
ATOM 776 C CA . THR A 1 99 ? -1.584 -2.619 2.042 1.00 86.00 99 THR A CA 1
ATOM 777 C C . THR A 1 99 ? -1.762 -1.891 3.354 1.00 86.00 99 THR A C 1
ATOM 779 O O . THR A 1 99 ? -2.512 -2.358 4.214 1.00 86.00 99 THR A O 1
ATOM 782 N N . CYS A 1 100 ? -1.124 -0.735 3.521 1.00 83.88 100 CYS A N 1
ATOM 783 C CA . CYS A 1 100 ? -1.288 0.059 4.730 1.00 83.88 100 CYS A CA 1
ATOM 784 C C . CYS A 1 100 ? -2.749 0.486 4.927 1.00 83.88 100 CYS A C 1
ATOM 786 O O . CYS A 1 100 ? -3.293 0.356 6.030 1.00 83.88 100 CYS A O 1
ATOM 788 N N . ALA A 1 101 ? -3.412 0.923 3.851 1.00 84.31 101 ALA A N 1
ATOM 789 C CA . ALA A 1 101 ? -4.830 1.260 3.864 1.00 84.31 101 ALA A CA 1
ATOM 790 C C . ALA A 1 101 ? -5.699 0.044 4.232 1.00 84.31 101 ALA A C 1
ATOM 792 O O . ALA A 1 101 ? -6.582 0.154 5.089 1.00 84.31 101 ALA A O 1
ATOM 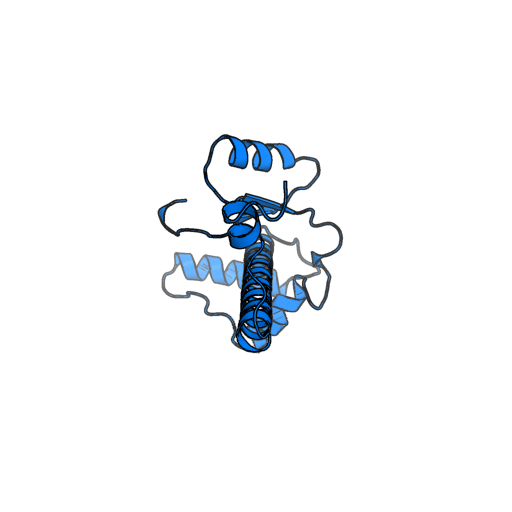793 N N . ALA A 1 102 ? -5.423 -1.129 3.654 1.00 84.81 102 ALA A N 1
ATOM 794 C CA . ALA A 1 102 ? -6.136 -2.364 3.978 1.00 84.81 102 ALA A CA 1
ATOM 795 C C . ALA A 1 102 ? -5.967 -2.756 5.459 1.00 84.81 102 ALA A C 1
ATOM 797 O O . ALA A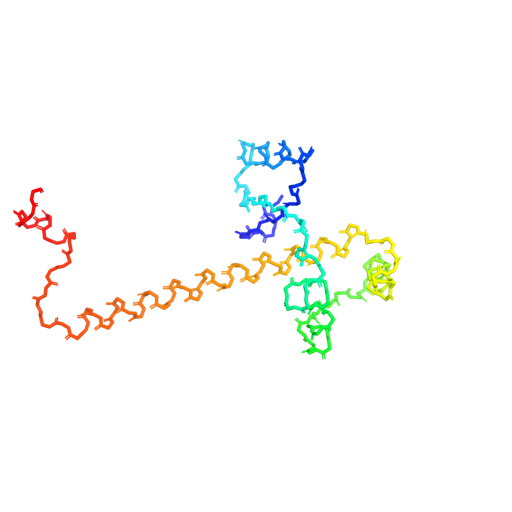 1 102 ? -6.960 -3.002 6.151 1.00 84.81 102 ALA A O 1
ATOM 798 N N . LYS A 1 103 ? -4.734 -2.720 5.984 1.00 83.81 103 LYS A N 1
ATOM 799 C CA . LYS A 1 103 ? -4.427 -3.004 7.398 1.00 83.81 103 LYS A CA 1
ATOM 800 C C . LYS A 1 103 ? -5.120 -2.020 8.341 1.00 83.81 103 LYS A C 1
ATOM 802 O O . LYS A 1 103 ? -5.664 -2.433 9.368 1.00 83.81 103 LYS A O 1
ATOM 807 N N . GLU A 1 104 ? -5.125 -0.723 8.022 1.00 84.00 104 GLU A N 1
ATOM 808 C CA . GLU A 1 104 ? -5.835 0.281 8.828 1.00 84.00 104 GLU A CA 1
ATOM 809 C C . GLU A 1 104 ? -7.339 -0.010 8.866 1.00 84.00 104 GLU A C 1
ATOM 811 O O . GLU A 1 104 ? -7.948 -0.026 9.943 1.00 84.00 104 GLU A O 1
ATOM 816 N N . TYR A 1 105 ? -7.922 -0.312 7.707 1.00 83.25 105 TYR A N 1
ATOM 817 C CA . TYR A 1 105 ? -9.336 -0.634 7.596 1.00 83.25 105 TYR A CA 1
ATOM 818 C C . TYR A 1 105 ? -9.710 -1.889 8.408 1.00 83.25 105 TYR A C 1
ATOM 820 O O . TYR A 1 105 ? -10.674 -1.872 9.183 1.00 83.25 105 TYR A O 1
ATOM 828 N N . GLU A 1 106 ? -8.910 -2.957 8.331 1.00 84.06 106 GLU A N 1
ATOM 829 C CA . GLU A 1 106 ? -9.108 -4.163 9.143 1.00 84.06 106 GLU A CA 1
ATOM 830 C C . GLU A 1 106 ? -8.988 -3.904 10.649 1.00 84.06 106 GLU A C 1
ATOM 832 O O . GLU A 1 106 ? -9.808 -4.397 11.435 1.00 84.06 106 GLU A O 1
ATOM 837 N N . ARG A 1 107 ? -7.983 -3.121 11.071 1.00 83.31 107 ARG A N 1
ATOM 838 C CA . ARG A 1 107 ? -7.807 -2.710 12.476 1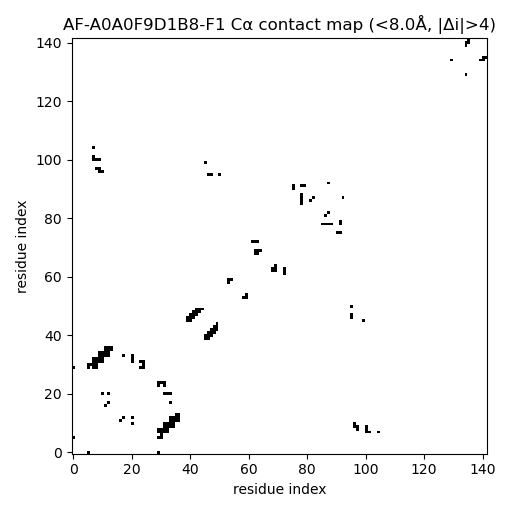.00 83.31 107 ARG A CA 1
ATOM 839 C C . ARG A 1 107 ? -9.048 -1.949 12.966 1.00 83.31 107 ARG A C 1
ATOM 841 O O . ARG A 1 107 ? -9.513 -2.202 14.081 1.00 83.31 107 ARG A O 1
ATOM 848 N N . GLY A 1 108 ? -9.625 -1.084 12.127 1.00 80.31 108 GLY A N 1
ATOM 849 C CA . GLY A 1 108 ? -10.892 -0.395 12.391 1.00 80.31 108 GLY A CA 1
ATOM 850 C C . GLY A 1 108 ? -12.063 -1.359 12.608 1.00 80.31 108 GLY A C 1
ATOM 851 O O . GLY A 1 108 ? -12.751 -1.275 13.628 1.00 80.31 108 GLY A O 1
ATOM 852 N N . ILE A 1 109 ? -12.245 -2.338 11.713 1.00 78.81 109 ILE A N 1
ATOM 853 C CA . ILE A 1 109 ? -13.307 -3.354 11.842 1.00 78.81 109 ILE A CA 1
ATOM 854 C C . ILE A 1 109 ? -13.153 -4.168 13.133 1.00 78.81 109 ILE A C 1
ATOM 856 O O . ILE A 1 109 ? -14.138 -4.388 13.845 1.00 78.81 109 ILE A O 1
ATOM 860 N N . LYS A 1 110 ? -11.932 -4.618 13.455 1.00 80.56 110 LYS A N 1
ATOM 861 C CA . LYS A 1 110 ? -11.658 -5.413 14.666 1.00 80.56 110 LYS A CA 1
ATOM 862 C C . LYS A 1 110 ? -12.014 -4.640 15.939 1.00 80.56 110 LYS A C 1
ATOM 864 O O . LYS A 1 110 ? -12.640 -5.212 16.832 1.00 80.56 110 LYS A O 1
ATOM 869 N N . LYS A 1 111 ? -11.698 -3.338 15.998 1.00 78.31 111 LYS A N 1
ATOM 870 C CA . LYS A 1 111 ? -12.093 -2.461 17.117 1.00 78.31 111 LYS A CA 1
ATOM 871 C C . LYS A 1 111 ? -13.613 -2.399 17.273 1.00 78.31 111 LYS A C 1
ATOM 873 O O . LYS A 1 111 ? -14.109 -2.656 18.364 1.00 78.31 111 LYS A O 1
ATOM 878 N N . VAL A 1 112 ? -14.349 -2.149 16.187 1.00 77.62 112 VAL A N 1
ATOM 879 C CA . VAL A 1 112 ? -15.823 -2.066 16.221 1.00 77.62 112 VAL A CA 1
ATOM 880 C C . VAL A 1 112 ? -16.454 -3.381 16.690 1.00 77.62 112 VAL A C 1
ATOM 882 O O . VAL A 1 112 ? -17.366 -3.358 17.517 1.00 77.62 112 VAL A O 1
ATOM 885 N N . LYS A 1 113 ? -15.963 -4.531 16.207 1.00 79.69 113 LYS A N 1
ATOM 886 C CA . LYS A 1 113 ? -16.449 -5.852 16.644 1.00 79.69 113 LYS A CA 1
ATOM 887 C C . LYS A 1 113 ? -16.222 -6.073 18.141 1.00 79.69 113 LYS A C 1
ATOM 889 O O . LYS A 1 113 ? -17.165 -6.433 18.839 1.00 79.69 113 LYS A O 1
ATOM 894 N N . LYS A 1 114 ? -15.013 -5.780 18.637 1.00 81.69 114 LYS A N 1
ATOM 895 C CA . LYS A 1 114 ? -14.675 -5.899 20.063 1.00 81.69 114 LYS A CA 1
ATOM 896 C C . LYS A 1 114 ? -15.565 -5.004 20.929 1.00 81.69 114 LYS A C 1
ATOM 898 O O . LYS A 1 114 ? -16.076 -5.459 21.946 1.00 81.69 114 LYS A O 1
ATOM 903 N N . THR A 1 115 ? -15.803 -3.759 20.514 1.00 78.00 115 THR A N 1
ATOM 904 C CA . THR A 1 115 ? -16.700 -2.843 21.235 1.00 78.00 115 THR A CA 1
ATOM 905 C C . THR A 1 115 ? -18.129 -3.377 21.283 1.00 78.00 115 THR A C 1
ATOM 907 O O . THR A 1 115 ? -18.731 -3.380 22.352 1.00 78.00 115 THR A O 1
ATOM 910 N N . LYS A 1 116 ? -18.667 -3.883 20.164 1.00 76.19 116 LYS A N 1
ATOM 911 C CA . LYS A 1 116 ? -20.011 -4.487 20.140 1.00 76.19 116 LYS A CA 1
ATOM 912 C C . LYS A 1 116 ? -20.120 -5.702 21.061 1.00 76.19 116 LYS A C 1
ATOM 914 O O . LYS A 1 116 ? -21.120 -5.827 21.755 1.00 76.19 116 LYS A O 1
ATOM 919 N N . GLU A 1 117 ? -19.096 -6.550 21.102 1.00 79.38 117 GLU A N 1
ATOM 920 C CA . GLU A 1 117 ? -19.058 -7.728 21.975 1.00 79.38 117 GLU A CA 1
ATOM 921 C C . GLU A 1 117 ? -19.015 -7.352 23.467 1.00 79.38 117 GLU A C 1
ATOM 923 O O . GLU A 1 117 ? -19.715 -7.941 24.292 1.00 79.38 117 GLU A O 1
ATOM 928 N N . VAL A 1 118 ? -18.220 -6.338 23.825 1.00 78.12 118 VAL A N 1
ATOM 929 C CA . VAL A 1 118 ? -18.179 -5.802 25.195 1.00 78.12 118 VAL A CA 1
ATOM 930 C C . VAL A 1 118 ? -19.538 -5.217 25.575 1.00 78.12 118 VAL A C 1
ATOM 932 O O . VAL A 1 118 ? -20.059 -5.527 26.644 1.00 78.12 118 VAL A O 1
ATOM 935 N N . LEU A 1 119 ? -20.150 -4.432 24.686 1.00 75.88 119 LEU A N 1
ATOM 936 C CA . LEU A 1 119 ? -21.473 -3.854 24.919 1.00 75.88 119 LEU A CA 1
ATOM 937 C C . LEU A 1 119 ? -22.551 -4.933 25.066 1.00 75.88 119 LEU A C 1
ATOM 939 O O . LEU A 1 119 ? -23.362 -4.841 25.982 1.00 75.88 119 LEU A O 1
ATOM 943 N N . SER A 1 120 ? -22.540 -5.986 24.241 1.00 74.94 120 SER A N 1
ATOM 944 C CA . SER A 1 120 ? -23.502 -7.084 24.382 1.00 74.94 120 SER A CA 1
ATOM 945 C C . SER A 1 120 ? -23.337 -7.826 25.706 1.00 74.94 120 SER A C 1
ATOM 947 O O . SER A 1 120 ? -24.341 -8.162 26.321 1.00 74.94 120 SER A O 1
ATOM 949 N N . LYS A 1 121 ? -22.096 -8.022 26.178 1.00 74.62 121 LYS A N 1
ATOM 950 C CA . LYS A 1 121 ? -21.805 -8.654 27.477 1.00 74.62 121 LYS A CA 1
ATOM 951 C C . LYS A 1 121 ? -22.270 -7.802 28.661 1.00 74.62 121 LYS A C 1
ATOM 953 O O . LYS A 1 121 ? -22.781 -8.348 29.634 1.00 74.62 121 LYS A O 1
ATOM 958 N N . ILE A 1 122 ? -22.132 -6.478 28.572 1.00 71.31 122 ILE A N 1
ATOM 959 C CA . ILE A 1 122 ? -22.653 -5.540 29.581 1.00 71.31 122 ILE A CA 1
ATOM 960 C C . ILE A 1 122 ? -24.187 -5.589 29.614 1.00 71.31 122 ILE A C 1
ATOM 962 O O . ILE A 1 122 ? -24.773 -5.636 30.692 1.00 71.31 122 ILE A O 1
ATOM 966 N N . VAL A 1 123 ? -24.832 -5.632 28.443 1.00 67.00 123 VAL A N 1
ATOM 967 C CA . VAL A 1 123 ? -26.297 -5.710 28.325 1.00 67.00 123 VAL A CA 1
ATOM 968 C C . VAL A 1 123 ? -26.844 -7.069 28.785 1.00 67.00 123 VAL A C 1
ATOM 970 O O . VAL A 1 123 ? -27.905 -7.109 29.397 1.00 67.00 123 VAL A O 1
ATOM 973 N N . SER A 1 124 ? -26.132 -8.176 28.545 1.00 62.56 124 SER A N 1
ATOM 974 C CA . SER A 1 124 ? -26.573 -9.522 28.948 1.00 62.56 124 SER A CA 1
ATOM 975 C C . SER A 1 124 ? -26.221 -9.895 30.393 1.00 62.56 124 SER A C 1
ATOM 977 O O . SER A 1 124 ? -26.854 -10.779 30.958 1.00 62.56 124 SER A O 1
ATOM 979 N N . GLY A 1 125 ? -25.190 -9.277 30.979 1.00 56.22 125 GLY A N 1
ATOM 980 C CA . GLY A 1 125 ? -24.695 -9.582 32.329 1.00 56.22 125 GLY A CA 1
ATOM 981 C C . GLY A 1 125 ? -25.191 -8.641 33.432 1.00 56.22 125 GLY A C 1
ATOM 982 O O . GLY A 1 125 ? -24.909 -8.883 34.603 1.00 56.22 125 GLY A O 1
ATOM 983 N N . GLY A 1 126 ? -25.902 -7.565 33.088 1.00 47.69 126 GLY A N 1
ATOM 984 C CA . GLY A 1 126 ? -26.389 -6.574 34.042 1.00 47.69 126 GLY A CA 1
ATOM 985 C C . GLY A 1 126 ? -27.898 -6.645 34.229 1.00 47.69 126 GLY A C 1
ATOM 986 O O . GLY A 1 126 ? -28.650 -6.186 33.372 1.00 47.69 126 GLY A O 1
ATOM 987 N N . SER A 1 127 ? -28.345 -7.138 35.384 1.00 48.69 127 SER A N 1
ATOM 988 C CA . SER A 1 127 ? -29.690 -6.862 35.888 1.00 48.69 127 SER A CA 1
ATOM 989 C C . SER A 1 127 ? -29.959 -5.353 35.835 1.00 48.69 127 SER A C 1
ATOM 991 O O . SER A 1 127 ? -29.313 -4.572 36.531 1.00 48.69 127 SER A O 1
ATOM 993 N N . ASN A 1 128 ? -30.921 -4.972 34.997 1.00 51.38 128 ASN A N 1
ATOM 994 C CA . ASN A 1 128 ? -31.680 -3.726 35.037 1.00 51.38 128 ASN A CA 1
ATOM 995 C C . ASN A 1 128 ? -30.860 -2.422 35.151 1.00 51.38 128 ASN A C 1
ATOM 997 O O . ASN A 1 128 ? -30.860 -1.768 36.194 1.00 51.38 128 ASN A O 1
ATOM 1001 N N . LYS A 1 129 ? -30.216 -1.983 34.062 1.00 55.03 129 LYS A N 1
ATOM 1002 C CA . LYS A 1 129 ? -29.873 -0.560 33.892 1.00 55.03 129 LYS A CA 1
ATOM 1003 C C . LYS A 1 129 ? -30.239 -0.090 32.490 1.00 55.03 129 LYS A C 1
ATOM 1005 O O . LYS A 1 129 ? -29.711 -0.583 31.497 1.00 55.03 129 LYS A O 1
ATOM 1010 N N . LEU A 1 130 ? -31.179 0.850 32.447 1.00 52.12 130 LEU A N 1
ATOM 1011 C CA . LEU A 1 130 ? -31.639 1.541 31.248 1.00 52.12 130 LEU A CA 1
ATOM 1012 C C . LEU A 1 130 ? -30.448 2.144 30.491 1.00 52.12 130 LEU A C 1
ATOM 1014 O O . LEU A 1 130 ? -29.561 2.758 31.082 1.00 52.12 130 LEU A O 1
ATOM 1018 N N . ASN A 1 131 ? -30.444 1.974 29.171 1.00 59.97 131 ASN A N 1
ATOM 1019 C CA . ASN A 1 131 ? -29.531 2.667 28.261 1.00 59.97 131 ASN A CA 1
ATOM 1020 C C . ASN A 1 131 ? -29.671 4.194 28.459 1.00 59.97 131 ASN A C 1
ATOM 1022 O O . ASN A 1 131 ? -30.782 4.671 28.653 1.00 59.97 131 ASN A O 1
ATOM 1026 N N . VAL A 1 132 ? -28.586 4.971 28.352 1.00 56.00 132 VAL A N 1
ATOM 1027 C CA . VAL A 1 132 ? -28.594 6.452 28.409 1.00 56.00 132 VAL A CA 1
ATOM 1028 C C . VAL A 1 132 ? -29.686 7.074 27.521 1.00 56.00 132 VAL A C 1
ATOM 1030 O O . VAL A 1 132 ? -30.396 7.968 27.966 1.00 56.00 132 VAL A O 1
ATOM 1033 N N . TYR A 1 133 ? -29.909 6.548 26.312 1.00 54.75 133 TYR A N 1
ATOM 1034 C CA . TYR A 1 133 ? -31.027 6.942 25.443 1.00 54.75 133 TYR A CA 1
ATOM 1035 C C . TYR A 1 133 ? -32.394 6.694 26.089 1.00 54.75 133 TYR A C 1
ATOM 1037 O O . TYR A 1 133 ? -33.285 7.528 25.986 1.00 54.75 133 TYR A O 1
ATOM 1045 N N . GLN A 1 134 ? -32.567 5.565 26.774 1.00 59.41 134 GLN A N 1
ATOM 1046 C CA . GLN A 1 134 ? -33.795 5.251 27.503 1.00 59.41 134 GLN A CA 1
ATOM 1047 C C . GLN A 1 134 ? -33.931 6.098 28.780 1.00 59.41 134 GLN A C 1
ATOM 1049 O O . GLN A 1 134 ? -35.041 6.489 29.115 1.00 59.41 134 GLN A O 1
ATOM 1054 N N . MET A 1 135 ? -32.828 6.449 29.453 1.00 57.59 135 MET A N 1
ATOM 1055 C CA . MET A 1 135 ? -32.834 7.328 30.634 1.00 57.59 135 MET A CA 1
ATOM 1056 C C . MET A 1 135 ? -33.209 8.775 30.284 1.00 57.59 135 MET A C 1
ATOM 1058 O O . MET A 1 135 ? -33.936 9.410 31.047 1.00 57.59 135 MET A O 1
ATOM 1062 N N . VAL A 1 136 ? -32.773 9.276 29.121 1.00 58.94 136 VAL A N 1
ATOM 1063 C CA . VAL A 1 136 ? -33.173 10.597 28.599 1.00 58.94 136 VAL A CA 1
ATOM 1064 C C . VAL A 1 136 ? -34.647 10.591 28.177 1.00 58.94 136 VAL A C 1
ATOM 1066 O O . VAL A 1 136 ? -35.388 11.501 28.532 1.00 58.94 136 VAL A O 1
ATOM 1069 N N . GLN A 1 137 ? -35.112 9.533 27.500 1.00 58.03 137 GLN A N 1
ATOM 1070 C CA . GLN A 1 137 ? -36.528 9.385 27.119 1.00 58.03 137 GLN A CA 1
ATOM 1071 C C . GLN A 1 137 ? -37.465 9.236 28.330 1.00 58.03 137 GLN A C 1
ATOM 1073 O O . GLN A 1 137 ? -38.620 9.645 28.269 1.00 58.03 137 GLN A O 1
ATOM 1078 N N . GLN A 1 138 ? -36.971 8.684 29.441 1.00 61.53 138 GLN A N 1
ATOM 1079 C CA . GLN A 1 138 ? -37.714 8.564 30.701 1.00 61.53 138 GLN A CA 1
ATOM 1080 C C . GLN A 1 138 ? -37.530 9.770 31.641 1.00 61.53 138 GLN A C 1
ATOM 1082 O O . GLN A 1 138 ? -38.003 9.731 32.774 1.00 61.53 138 GLN A O 1
ATOM 1087 N N . GLY A 1 139 ? -36.856 10.844 31.205 1.00 55.31 139 GLY A N 1
ATOM 1088 C CA . GLY A 1 139 ? -36.705 12.081 31.982 1.00 55.31 139 GLY A CA 1
ATOM 1089 C C . GLY A 1 139 ? -35.858 11.945 33.253 1.00 55.31 139 GLY A C 1
ATOM 1090 O O . GLY A 1 139 ? -35.933 12.799 34.135 1.00 55.31 139 GLY A O 1
ATOM 1091 N N . MET A 1 140 ? -35.062 10.876 33.366 1.00 53.88 140 MET A N 1
ATOM 1092 C CA . MET A 1 140 ? -34.245 10.589 34.552 1.00 53.88 140 MET A CA 1
ATOM 1093 C C . MET A 1 140 ? -32.927 11.378 34.580 1.00 53.88 140 MET A C 1
ATOM 1095 O O . MET A 1 140 ? -32.297 11.475 35.630 1.00 53.88 140 MET A O 1
ATOM 1099 N N . LEU A 1 141 ? -32.514 11.949 33.447 1.00 48.88 141 LEU A N 1
ATOM 1100 C CA . LEU A 1 141 ? -31.390 12.878 33.323 1.00 48.88 141 LEU A CA 1
ATOM 1101 C C . LEU A 1 141 ? -31.845 14.070 32.471 1.00 48.88 141 LEU A C 1
ATOM 1103 O O . LEU A 1 141 ? -32.403 13.862 31.393 1.00 48.88 141 LEU A O 1
ATOM 1107 N N . LYS A 1 142 ? -31.648 15.287 32.995 1.00 55.44 142 LYS A N 1
ATOM 1108 C CA . LYS A 1 142 ? -31.865 16.553 32.280 1.00 55.44 142 LYS A CA 1
ATOM 1109 C C . LYS A 1 142 ? -30.631 16.933 31.476 1.00 55.44 142 LYS A C 1
ATOM 1111 O O . LYS A 1 142 ? -29.519 16.700 31.999 1.00 55.44 142 LYS A O 1
#

pLDDT: mean 74.64, std 11.62, range [47.69, 92.5]

Radius of gyration: 22.0 Å; Cα contacts (8 Å, |Δi|>4): 98; chains: 1; bounding box: 57×37×58 Å

Mean predicted aligned error: 12.48 Å

Organism: NCBI:txid412755